Protein AF-A0A7W7W551-F1 (afdb_monomer_lite)

Organism: NCBI:txid1783352

Structure (mmCIF, N/CA/C/O backbone):
data_AF-A0A7W7W551-F1
#
_entry.id   AF-A0A7W7W551-F1
#
loop_
_atom_site.group_PDB
_atom_site.id
_atom_site.type_symbol
_atom_site.label_atom_id
_atom_site.label_alt_id
_atom_site.label_comp_id
_atom_site.label_asym_id
_atom_site.label_entity_id
_atom_site.label_seq_id
_atom_site.pdbx_PDB_ins_code
_atom_site.Cartn_x
_atom_site.Cartn_y
_atom_site.Cartn_z
_atom_site.occupancy
_atom_site.B_iso_or_equiv
_atom_site.auth_seq_id
_atom_site.auth_comp_id
_atom_site.auth_asym_id
_atom_site.auth_atom_id
_atom_site.pdbx_PDB_model_num
ATOM 1 N N . MET A 1 1 ? -2.115 -13.703 19.670 1.00 39.47 1 MET A N 1
ATOM 2 C CA . MET A 1 1 ? -2.138 -14.420 18.382 1.00 39.47 1 MET A CA 1
ATOM 3 C C . MET A 1 1 ? -2.474 -13.369 17.346 1.00 39.47 1 MET A C 1
ATOM 5 O O . MET A 1 1 ? -3.577 -12.850 17.414 1.00 39.47 1 MET A O 1
ATOM 9 N N . SER A 1 2 ? -1.507 -12.934 16.537 1.00 43.53 2 SER A N 1
ATOM 10 C CA . SER A 1 2 ? -1.786 -11.969 15.468 1.00 43.53 2 SER A CA 1
ATOM 11 C C . SER A 1 2 ? -2.653 -12.660 14.426 1.00 43.53 2 SER A C 1
ATOM 13 O O . SER A 1 2 ? -2.328 -13.779 14.025 1.00 43.53 2 SER A O 1
ATOM 15 N N . GLU A 1 3 ? -3.764 -12.039 14.039 1.00 44.69 3 GLU A N 1
ATOM 16 C CA . GLU A 1 3 ? -4.545 -12.516 12.901 1.00 44.69 3 GLU A CA 1
ATOM 17 C C . GLU A 1 3 ? -3.642 -12.583 11.660 1.00 44.69 3 GLU A C 1
ATOM 19 O O . GLU A 1 3 ? -2.773 -11.717 11.489 1.00 44.69 3 GLU A O 1
ATOM 24 N N . PRO A 1 4 ? -3.787 -13.621 10.818 1.00 48.56 4 PRO A N 1
ATOM 25 C CA . PRO A 1 4 ? -3.066 -13.676 9.560 1.00 48.56 4 PRO A CA 1
ATOM 26 C C . PRO A 1 4 ? -3.486 -12.468 8.722 1.00 48.56 4 PRO A C 1
ATOM 28 O O . PRO A 1 4 ? -4.670 -12.267 8.456 1.00 48.56 4 PRO A O 1
ATOM 31 N N . ILE A 1 5 ? -2.507 -11.648 8.339 1.00 54.09 5 ILE A N 1
ATOM 32 C CA . ILE A 1 5 ? -2.721 -10.545 7.403 1.00 54.09 5 ILE A CA 1
ATOM 33 C C . ILE A 1 5 ? -3.335 -11.163 6.139 1.00 54.09 5 ILE A C 1
ATOM 35 O O . ILE A 1 5 ? -2.793 -12.170 5.670 1.00 54.09 5 ILE A O 1
ATOM 39 N N . PRO A 1 6 ? -4.450 -10.627 5.604 1.00 58.41 6 PRO A N 1
ATOM 40 C CA . PRO A 1 6 ? -5.032 -11.141 4.371 1.00 58.41 6 PRO A CA 1
ATOM 41 C C . PRO A 1 6 ? -3.936 -11.247 3.310 1.00 58.41 6 PRO A C 1
ATOM 43 O O . PRO A 1 6 ? -3.117 -10.339 3.158 1.00 58.41 6 PRO A O 1
ATOM 46 N N . GLU A 1 7 ? -3.882 -12.381 2.619 1.00 66.88 7 GLU A N 1
ATOM 47 C CA . GLU A 1 7 ? -2.838 -12.667 1.640 1.00 66.88 7 GLU A CA 1
ATOM 48 C C . GLU A 1 7 ? -3.073 -11.771 0.412 1.00 66.88 7 GLU A C 1
ATOM 50 O O . GLU A 1 7 ? -3.851 -12.077 -0.490 1.00 66.88 7 GLU A O 1
ATOM 55 N N . ILE A 1 8 ? -2.491 -10.569 0.436 1.00 79.94 8 ILE A N 1
ATOM 56 C CA . IL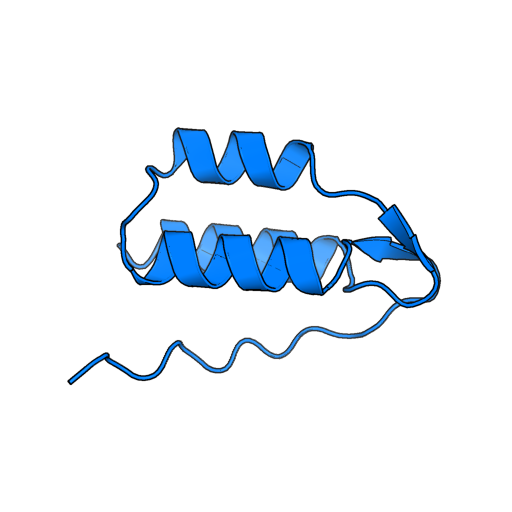E A 1 8 ? -2.597 -9.596 -0.652 1.00 79.94 8 ILE A CA 1
ATOM 57 C C . ILE A 1 8 ? -1.572 -9.983 -1.712 1.00 79.94 8 ILE A C 1
ATOM 59 O O . ILE A 1 8 ? -0.383 -9.676 -1.597 1.00 79.94 8 ILE A O 1
ATOM 63 N N . GLU A 1 9 ? -2.041 -10.631 -2.773 1.00 88.50 9 GLU A N 1
ATOM 64 C CA . GLU A 1 9 ? -1.213 -10.915 -3.939 1.00 88.50 9 GLU A CA 1
ATOM 65 C C . GLU A 1 9 ? -0.989 -9.640 -4.765 1.00 88.50 9 GLU A C 1
ATOM 67 O O . GLU A 1 9 ? -1.924 -9.044 -5.305 1.00 88.50 9 GLU A O 1
ATOM 72 N N . LEU A 1 10 ? 0.272 -9.209 -4.860 1.00 94.44 10 LEU A N 1
ATOM 73 C CA . LEU A 1 10 ? 0.689 -8.040 -5.635 1.00 94.44 10 LEU A CA 1
ATOM 74 C C . LEU A 1 10 ? 1.635 -8.456 -6.760 1.00 94.44 10 LEU A C 1
ATOM 76 O O . LEU A 1 10 ? 2.673 -9.080 -6.530 1.00 94.44 10 LEU A O 1
ATOM 80 N N . THR A 1 11 ? 1.325 -8.038 -7.984 1.00 97.00 11 THR A N 1
ATOM 81 C CA . THR A 1 11 ? 2.149 -8.349 -9.152 1.00 97.00 11 THR A CA 1
ATOM 82 C C . THR A 1 11 ? 3.400 -7.477 -9.186 1.00 97.00 11 THR A C 1
ATOM 84 O O . THR A 1 11 ? 3.351 -6.264 -8.953 1.00 97.00 11 THR A O 1
ATOM 87 N N . VAL A 1 12 ? 4.536 -8.070 -9.560 1.00 96.75 12 VAL A N 1
ATOM 88 C CA . VAL A 1 12 ? 5.773 -7.333 -9.849 1.00 96.75 12 VAL A CA 1
ATOM 89 C C . VAL A 1 12 ? 5.722 -6.741 -11.261 1.00 96.75 12 VAL A C 1
ATOM 91 O O . VAL A 1 12 ? 5.557 -7.458 -12.244 1.00 96.75 12 VAL A O 1
ATOM 94 N N . ALA A 1 13 ? 5.918 -5.429 -11.371 1.00 95.88 13 ALA A N 1
ATOM 95 C CA . ALA A 1 13 ? 5.988 -4.693 -12.631 1.00 95.88 13 ALA A CA 1
ATOM 96 C C . ALA A 1 13 ? 7.413 -4.184 -12.899 1.00 95.88 13 ALA A C 1
ATOM 98 O O . ALA A 1 13 ? 8.208 -4.024 -11.976 1.00 95.88 13 ALA A O 1
ATOM 99 N N . PHE A 1 14 ? 7.746 -3.874 -14.160 1.00 95.06 14 PHE A N 1
ATOM 100 C CA . PHE A 1 14 ? 9.078 -3.354 -14.512 1.00 95.06 14 PHE A CA 1
ATOM 101 C C . PHE A 1 14 ? 9.437 -2.093 -13.719 1.00 95.06 14 PHE A C 1
ATOM 103 O O . PHE A 1 14 ? 10.553 -1.993 -13.220 1.00 95.06 14 PHE A O 1
ATOM 110 N N . ARG A 1 15 ? 8.473 -1.184 -13.543 1.00 95.69 15 ARG A N 1
ATOM 111 C CA . ARG A 1 15 ? 8.554 -0.034 -12.642 1.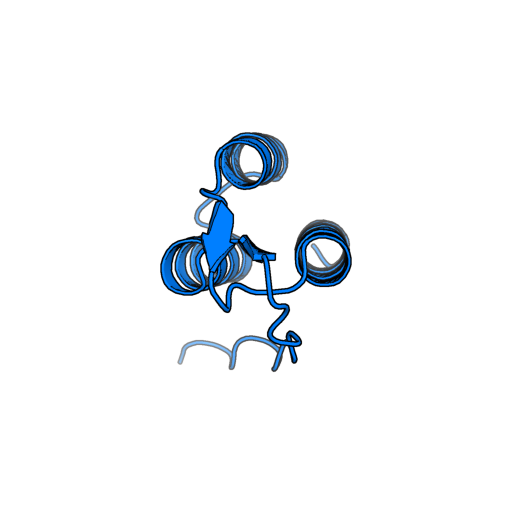00 95.69 15 ARG A CA 1
ATOM 112 C C . ARG A 1 15 ? 7.337 -0.050 -11.730 1.00 95.69 15 ARG A C 1
ATOM 114 O O . ARG A 1 15 ? 6.207 -0.070 -12.216 1.00 95.69 15 ARG A O 1
ATOM 121 N N . GLY A 1 16 ? 7.573 -0.054 -10.428 1.00 97.62 16 GLY A N 1
ATOM 122 C CA . GLY A 1 16 ? 6.522 -0.183 -9.427 1.00 97.62 16 GLY A CA 1
ATOM 123 C C .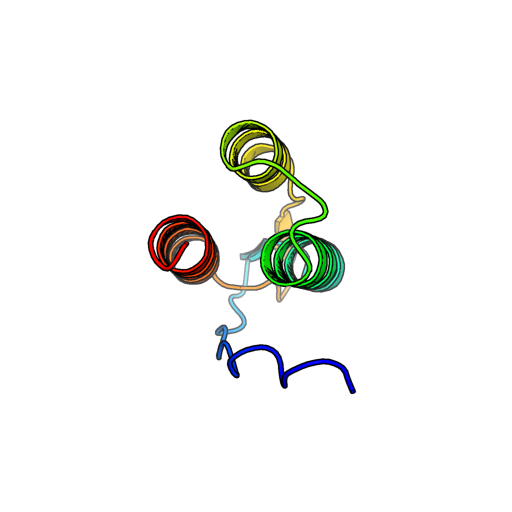 GLY A 1 16 ? 6.970 0.347 -8.076 1.00 97.62 16 GLY A C 1
ATOM 124 O O . GLY A 1 16 ? 8.104 0.795 -7.934 1.00 97.62 16 GLY A O 1
ATOM 125 N N . TYR A 1 17 ? 6.078 0.294 -7.098 1.00 98.50 17 TYR A N 1
ATOM 126 C CA . TYR A 1 17 ? 6.380 0.710 -5.738 1.00 98.50 17 TYR A CA 1
ATOM 127 C C . TYR A 1 17 ? 7.370 -0.230 -5.057 1.00 98.50 17 TYR A C 1
ATOM 129 O O . TYR A 1 17 ? 7.344 -1.444 -5.284 1.00 98.50 17 TYR A O 1
ATOM 137 N N . ASP A 1 18 ? 8.242 0.335 -4.228 1.00 98.25 18 ASP A N 1
ATOM 138 C CA . ASP A 1 18 ? 9.185 -0.437 -3.432 1.00 98.25 18 ASP A CA 1
ATOM 139 C C . ASP A 1 18 ? 8.455 -1.473 -2.567 1.00 98.25 18 ASP A C 1
ATOM 141 O O . ASP A 1 18 ? 7.519 -1.163 -1.828 1.00 98.25 18 ASP A O 1
ATOM 145 N N . ARG A 1 19 ? 8.872 -2.737 -2.687 1.00 96.62 19 ARG A N 1
ATOM 146 C CA . ARG A 1 19 ? 8.153 -3.861 -2.078 1.00 96.62 19 ARG A CA 1
ATOM 147 C C . ARG A 1 19 ? 8.234 -3.842 -0.553 1.00 96.62 19 ARG A C 1
ATOM 149 O O . ARG A 1 19 ? 7.264 -4.233 0.090 1.00 96.62 19 ARG A O 1
ATOM 156 N N . HIS A 1 20 ? 9.350 -3.381 0.012 1.00 96.44 20 HIS A N 1
ATOM 157 C CA . HIS A 1 20 ? 9.532 -3.309 1.460 1.00 96.44 20 HIS A CA 1
ATOM 158 C C . HIS A 1 20 ? 8.701 -2.174 2.059 1.00 96.44 20 HIS A C 1
ATOM 160 O O . HIS A 1 20 ? 8.040 -2.372 3.076 1.00 96.44 20 HIS A O 1
ATOM 166 N N . GLN A 1 21 ? 8.662 -1.016 1.396 1.00 97.88 21 GLN A N 1
ATOM 167 C CA . GLN A 1 21 ? 7.813 0.103 1.815 1.00 97.88 21 GLN A CA 1
ATOM 168 C C . GLN A 1 21 ? 6.324 -0.259 1.746 1.00 97.88 21 GLN A C 1
ATOM 170 O O . GLN A 1 21 ? 5.576 0.037 2.677 1.00 97.88 21 GLN A O 1
ATOM 175 N N . VAL A 1 22 ? 5.896 -0.956 0.686 1.00 96.94 22 VAL A N 1
ATOM 176 C CA . VAL A 1 22 ? 4.512 -1.443 0.560 1.00 96.94 22 VAL A CA 1
ATOM 177 C C . VAL A 1 22 ? 4.162 -2.448 1.657 1.00 96.94 22 VAL A C 1
ATOM 179 O O . VAL A 1 22 ? 3.113 -2.303 2.279 1.00 96.94 22 VAL A O 1
ATOM 182 N N . GLN A 1 23 ? 5.020 -3.439 1.923 1.00 95.38 23 GLN A N 1
ATOM 183 C CA . GLN A 1 23 ? 4.770 -4.417 2.991 1.00 95.38 23 GLN A CA 1
ATOM 184 C C . GLN A 1 23 ? 4.676 -3.744 4.362 1.00 95.38 23 GLN A C 1
ATOM 186 O O . GLN A 1 23 ? 3.713 -3.978 5.086 1.00 95.38 23 GLN A O 1
ATOM 191 N N . SER A 1 24 ? 5.601 -2.833 4.674 1.00 95.88 24 SER A N 1
ATOM 192 C CA . SER A 1 24 ? 5.576 -2.090 5.937 1.00 95.88 24 SER A CA 1
ATOM 193 C C . SER A 1 24 ? 4.300 -1.254 6.099 1.00 95.88 24 SER A C 1
ATOM 195 O O . SER A 1 24 ? 3.709 -1.226 7.180 1.00 95.88 24 SER A O 1
ATOM 197 N N . LEU A 1 25 ? 3.830 -0.608 5.025 1.00 96.19 25 LEU A N 1
ATOM 198 C CA . LEU A 1 25 ? 2.563 0.122 5.043 1.00 96.19 25 LEU A CA 1
ATOM 199 C C . LEU A 1 25 ? 1.374 -0.820 5.295 1.00 96.19 25 LEU A C 1
ATOM 201 O O . LEU A 1 25 ? 0.546 -0.533 6.157 1.00 96.19 25 LEU A O 1
ATOM 205 N N . ILE A 1 26 ? 1.296 -1.948 4.581 1.00 94.62 26 ILE A N 1
ATOM 206 C CA . ILE A 1 26 ? 0.218 -2.940 4.734 1.00 94.62 26 ILE A CA 1
ATOM 207 C C . ILE A 1 26 ? 0.168 -3.488 6.165 1.00 94.62 26 ILE A C 1
ATOM 209 O O . ILE A 1 26 ? -0.911 -3.548 6.756 1.00 94.62 26 ILE A O 1
ATOM 213 N N . GLU A 1 27 ? 1.311 -3.840 6.752 1.00 93.56 27 GLU A N 1
ATOM 214 C CA . GLU A 1 27 ? 1.405 -4.323 8.135 1.00 93.56 27 GLU A CA 1
ATOM 215 C C . GLU A 1 27 ? 0.911 -3.277 9.143 1.00 93.56 27 GLU A C 1
ATOM 217 O O . GLU A 1 27 ? 0.168 -3.589 10.078 1.00 93.56 27 GLU A O 1
ATOM 222 N N . ARG A 1 28 ? 1.278 -2.007 8.943 1.00 94.94 28 ARG A N 1
ATOM 223 C CA . ARG A 1 28 ? 0.849 -0.904 9.814 1.00 94.94 28 ARG A CA 1
ATOM 224 C C . ARG A 1 28 ? -0.638 -0.593 9.680 1.00 94.94 28 ARG A C 1
ATOM 226 O O . ARG A 1 28 ? -1.276 -0.303 10.690 1.00 94.94 28 ARG A O 1
ATOM 233 N N . ILE A 1 29 ? -1.203 -0.681 8.475 1.00 94.69 29 ILE A N 1
ATOM 234 C CA . ILE A 1 29 ? -2.654 -0.558 8.276 1.00 94.69 29 ILE A CA 1
ATOM 235 C C . ILE A 1 29 ? -3.372 -1.720 8.975 1.00 94.69 29 ILE A C 1
ATOM 237 O O . ILE A 1 29 ? -4.287 -1.480 9.760 1.00 94.69 29 ILE A O 1
ATOM 241 N N . SER A 1 30 ? -2.916 -2.956 8.747 1.00 90.44 30 SER A N 1
ATOM 242 C CA . SER A 1 30 ? -3.543 -4.183 9.266 1.00 90.44 30 SER A CA 1
ATOM 243 C C . SER A 1 30 ? -3.494 -4.277 10.795 1.00 90.44 30 SER A C 1
ATOM 245 O O . SER A 1 30 ? -4.447 -4.716 11.423 1.00 90.44 30 SER A O 1
ATOM 247 N N . SER A 1 31 ? -2.408 -3.810 11.418 1.00 91.94 31 SER A N 1
ATOM 248 C CA . SER A 1 31 ? -2.288 -3.712 12.884 1.00 91.94 31 SER A CA 1
ATOM 249 C C . SER A 1 31 ? -3.037 -2.519 13.487 1.00 91.94 31 SER A C 1
ATOM 251 O O . SER A 1 31 ? -3.088 -2.366 14.707 1.00 91.94 31 SER A O 1
ATOM 253 N N . GLY A 1 32 ? -3.593 -1.642 12.649 1.00 92.62 32 GLY A N 1
ATOM 254 C CA . GLY A 1 32 ? -4.268 -0.426 13.074 1.00 92.62 32 GLY A CA 1
ATOM 255 C C . GLY A 1 32 ? -3.345 0.661 13.627 1.00 92.62 32 GLY A C 1
ATOM 256 O O . GLY A 1 32 ? -3.846 1.606 14.234 1.00 92.62 32 GLY A O 1
ATOM 257 N N . ALA A 1 33 ? -2.034 0.550 13.395 1.00 94.50 33 ALA A N 1
ATOM 258 C CA . ALA A 1 33 ? -1.005 1.483 13.855 1.00 94.50 33 ALA A CA 1
ATOM 259 C C . ALA A 1 33 ? -1.005 2.831 13.109 1.00 94.50 33 ALA A C 1
ATOM 261 O O . ALA A 1 33 ? -0.279 3.745 13.497 1.00 94.50 33 ALA A O 1
ATOM 262 N N . VAL A 1 34 ? -1.786 2.950 12.032 1.00 95.81 34 VAL A N 1
ATOM 263 C CA . VAL A 1 34 ? -1.994 4.192 11.275 1.00 95.81 34 VAL A CA 1
ATOM 264 C C . VAL A 1 34 ? -3.472 4.447 11.018 1.00 95.81 34 VAL A C 1
ATOM 266 O O . VAL A 1 34 ? -4.278 3.522 10.874 1.00 95.81 34 VAL A O 1
ATOM 269 N N . THR A 1 35 ? -3.822 5.725 10.924 1.00 95.56 35 THR A N 1
ATOM 270 C CA . THR A 1 35 ? -5.127 6.184 10.446 1.00 95.56 35 THR A CA 1
ATOM 271 C C . THR A 1 35 ? -5.218 6.114 8.920 1.00 95.56 35 THR A C 1
ATOM 273 O O . THR A 1 35 ? -4.215 6.085 8.204 1.00 95.56 35 THR A O 1
ATOM 276 N N . ALA A 1 36 ? -6.441 6.171 8.390 1.00 94.81 36 ALA A N 1
ATOM 277 C CA . ALA A 1 36 ? -6.675 6.189 6.947 1.00 94.81 36 ALA A CA 1
ATOM 278 C C . ALA A 1 36 ? -6.091 7.428 6.239 1.00 94.81 36 ALA A C 1
ATOM 280 O O . ALA A 1 36 ? -5.815 7.385 5.040 1.00 94.81 36 ALA A O 1
ATOM 281 N N . VAL A 1 37 ? -5.918 8.542 6.957 1.00 96.00 37 VAL A N 1
ATOM 282 C CA . VAL A 1 37 ? -5.297 9.765 6.426 1.00 96.00 37 VAL A CA 1
ATOM 283 C C . VAL A 1 37 ? -3.782 9.586 6.325 1.00 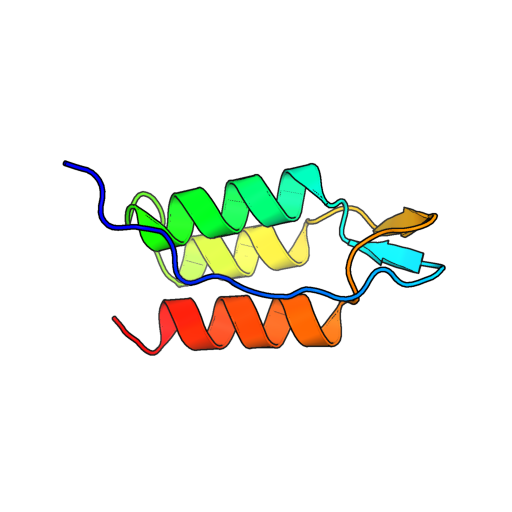96.00 37 VAL A C 1
ATOM 285 O O . VAL A 1 37 ? -3.200 9.859 5.276 1.00 96.00 37 VAL A O 1
ATOM 288 N N . GLU A 1 38 ? -3.151 9.067 7.380 1.00 97.06 38 GLU A N 1
ATOM 289 C CA . GLU A 1 38 ? -1.710 8.793 7.408 1.00 97.06 38 GLU A CA 1
ATOM 290 C C . GLU A 1 38 ? -1.317 7.742 6.369 1.00 97.06 38 GLU A C 1
ATOM 292 O O . GLU A 1 38 ? -0.379 7.964 5.606 1.00 97.06 38 GLU A O 1
ATOM 297 N N . ALA A 1 39 ? -2.085 6.654 6.263 1.00 96.50 39 ALA A N 1
ATOM 298 C CA . ALA A 1 39 ? -1.854 5.602 5.278 1.00 96.50 39 ALA A CA 1
ATOM 299 C C . ALA A 1 39 ? -1.867 6.137 3.835 1.00 96.50 39 ALA A C 1
ATOM 301 O O . ALA A 1 39 ? -0.990 5.807 3.036 1.00 96.50 39 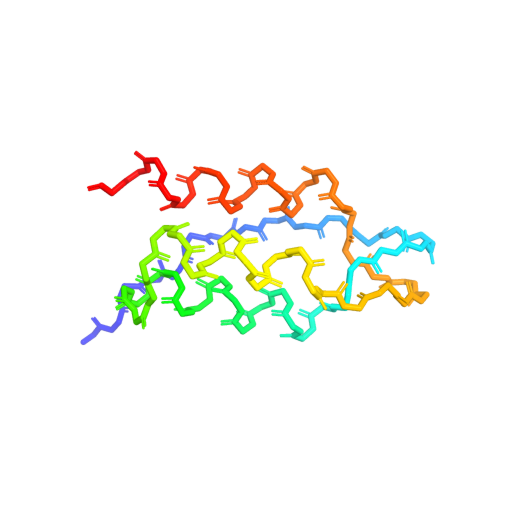ALA A O 1
ATOM 302 N N . ARG A 1 40 ? -2.819 7.021 3.499 1.00 95.75 40 ARG A N 1
ATOM 303 C CA . ARG A 1 40 ? -2.878 7.672 2.177 1.00 95.75 40 ARG A CA 1
ATOM 304 C C . ARG A 1 40 ? -1.697 8.610 1.940 1.00 95.75 40 ARG A C 1
ATOM 306 O O . ARG A 1 40 ? -1.153 8.641 0.836 1.00 95.75 40 ARG A O 1
ATOM 313 N N . ALA A 1 41 ? -1.286 9.357 2.963 1.00 97.25 41 ALA A N 1
ATOM 314 C CA . ALA A 1 41 ? -0.128 10.238 2.873 1.00 97.25 41 ALA A CA 1
ATOM 315 C C . ALA A 1 41 ? 1.178 9.450 2.673 1.00 97.25 41 ALA A C 1
ATOM 317 O O . ALA A 1 41 ? 2.049 9.889 1.924 1.00 97.25 41 ALA A O 1
ATOM 318 N N . GLU A 1 42 ? 1.318 8.292 3.317 1.00 97.12 42 GLU A N 1
ATOM 319 C CA . GLU A 1 42 ? 2.458 7.392 3.136 1.00 97.12 42 GLU A CA 1
ATOM 320 C C . GLU A 1 42 ? 2.458 6.711 1.769 1.00 97.12 42 GLU A C 1
ATOM 322 O O . GLU A 1 42 ? 3.487 6.727 1.100 1.00 97.12 42 GLU A O 1
ATOM 327 N N . LEU A 1 43 ? 1.307 6.211 1.300 1.00 97.19 43 LEU A N 1
ATOM 328 C CA . LEU A 1 43 ? 1.159 5.642 -0.045 1.00 97.19 43 LEU A CA 1
ATOM 329 C C . LEU A 1 43 ? 1.634 6.616 -1.137 1.00 97.19 43 LEU A C 1
ATOM 331 O O . LEU A 1 43 ? 2.283 6.212 -2.102 1.00 97.19 43 LEU A O 1
ATOM 335 N N . ALA A 1 44 ? 1.341 7.910 -0.975 1.00 96.69 44 ALA A N 1
ATOM 336 C CA . ALA A 1 44 ? 1.768 8.954 -1.904 1.00 96.69 44 ALA A CA 1
ATOM 337 C C . ALA A 1 44 ? 3.293 9.181 -1.931 1.00 96.69 44 ALA A C 1
ATOM 339 O O . ALA A 1 44 ? 3.793 9.773 -2.887 1.00 96.69 44 ALA A O 1
ATOM 340 N N . ARG A 1 45 ? 4.023 8.724 -0.905 1.00 97.44 45 ARG A N 1
ATOM 341 C CA . ARG A 1 45 ? 5.478 8.881 -0.758 1.00 97.44 45 ARG A CA 1
ATOM 342 C C . ARG A 1 45 ? 6.270 7.606 -1.034 1.00 97.44 45 ARG A C 1
ATOM 344 O O . ARG A 1 45 ? 7.490 7.659 -0.943 1.00 97.44 45 ARG A O 1
ATOM 351 N N . ILE A 1 46 ? 5.614 6.490 -1.357 1.00 97.94 46 ILE A N 1
ATOM 352 C CA . ILE A 1 46 ? 6.338 5.252 -1.646 1.00 97.94 46 ILE A CA 1
ATOM 353 C C . ILE A 1 46 ? 7.214 5.434 -2.884 1.00 97.94 46 ILE A C 1
ATOM 355 O O . ILE A 1 46 ? 6.746 5.866 -3.946 1.00 97.94 46 ILE A O 1
ATOM 359 N N . ASP A 1 47 ? 8.479 5.050 -2.750 1.00 98.06 47 ASP A N 1
ATOM 360 C CA . ASP A 1 47 ? 9.440 5.145 -3.838 1.00 98.06 47 ASP A CA 1
ATOM 361 C C . ASP A 1 47 ? 9.080 4.219 -5.000 1.00 98.06 47 ASP A C 1
ATOM 363 O O . ASP A 1 47 ? 8.576 3.106 -4.828 1.00 98.06 47 ASP A O 1
ATOM 367 N N . MET A 1 48 ? 9.391 4.666 -6.218 1.00 97.44 48 MET A N 1
ATOM 368 C CA . MET A 1 48 ? 9.307 3.823 -7.405 1.00 97.44 48 MET A CA 1
ATOM 369 C C . MET A 1 48 ? 10.667 3.223 -7.738 1.00 97.44 48 MET A C 1
ATOM 371 O O . MET A 1 48 ? 11.623 3.946 -8.015 1.00 97.44 48 MET A O 1
ATOM 375 N N . VAL A 1 49 ? 10.714 1.901 -7.836 1.00 98.19 49 VAL A N 1
ATOM 376 C CA . VAL A 1 49 ? 11.918 1.127 -8.143 1.00 98.19 49 VAL A CA 1
ATOM 377 C C . VAL A 1 49 ? 11.685 0.201 -9.335 1.00 98.19 49 VAL A C 1
ATOM 379 O O . VAL A 1 49 ? 10.551 -0.024 -9.779 1.00 98.19 49 VAL A O 1
ATOM 382 N N . LEU A 1 50 ? 12.774 -0.347 -9.880 1.00 97.75 50 LEU A N 1
ATOM 383 C CA . LEU A 1 50 ? 12.672 -1.432 -10.850 1.00 97.75 50 LEU A CA 1
ATOM 384 C C . LEU A 1 50 ? 12.201 -2.713 -10.162 1.00 97.75 50 LEU A C 1
ATOM 386 O O . LEU A 1 50 ? 12.623 -3.015 -9.047 1.00 97.75 50 LEU A O 1
ATOM 390 N N . ARG A 1 51 ? 11.355 -3.488 -10.849 1.00 95.62 51 ARG A N 1
ATOM 391 C CA . ARG A 1 51 ? 10.764 -4.725 -10.307 1.00 95.62 51 ARG A CA 1
ATOM 392 C C . ARG A 1 51 ? 9.974 -4.485 -9.007 1.00 95.62 51 ARG A C 1
ATOM 394 O O . ARG A 1 51 ? 9.943 -5.350 -8.137 1.00 95.62 51 ARG A O 1
ATOM 401 N N . GLY A 1 52 ? 9.351 -3.318 -8.853 1.00 97.69 52 GLY A N 1
ATOM 402 C CA . GLY A 1 52 ? 8.458 -3.015 -7.729 1.00 97.69 52 GLY A CA 1
ATOM 403 C C . GLY A 1 52 ? 7.047 -3.590 -7.907 1.00 97.69 52 GLY A C 1
ATOM 404 O O . GLY A 1 52 ? 6.716 -4.125 -8.966 1.00 97.69 52 GLY A O 1
ATOM 405 N N . TYR A 1 53 ? 6.193 -3.446 -6.892 1.00 98.38 53 TYR A N 1
ATOM 406 C CA . TYR A 1 53 ? 4.782 -3.827 -6.992 1.00 98.38 53 TYR A CA 1
ATOM 407 C C . TYR A 1 53 ? 3.994 -2.871 -7.886 1.00 98.38 53 TYR A C 1
ATOM 409 O O . TYR A 1 53 ? 4.217 -1.657 -7.905 1.00 98.38 53 TYR A O 1
ATOM 417 N N . LYS A 1 54 ? 3.042 -3.418 -8.639 1.00 97.50 54 LYS A N 1
ATOM 418 C CA . LYS A 1 54 ? 2.204 -2.649 -9.555 1.00 97.50 54 LYS A CA 1
ATOM 419 C C . LYS A 1 54 ? 1.369 -1.615 -8.797 1.00 97.50 54 LYS A C 1
ATOM 421 O O . LYS A 1 54 ? 0.508 -1.955 -7.990 1.00 97.50 54 LYS A O 1
ATOM 426 N N . LYS A 1 55 ? 1.586 -0.336 -9.121 1.00 96.38 55 LYS A N 1
ATOM 427 C CA . LYS A 1 55 ? 0.973 0.822 -8.446 1.00 96.38 55 LYS A CA 1
ATOM 428 C C . LYS A 1 55 ? -0.539 0.689 -8.251 1.00 96.38 55 LYS A C 1
ATOM 430 O O . LYS A 1 55 ? -1.027 0.906 -7.152 1.00 96.38 55 LYS A O 1
ATOM 435 N N . SER A 1 56 ? -1.271 0.319 -9.302 1.00 95.81 56 SER A N 1
ATOM 436 C CA . SER A 1 56 ? -2.733 0.217 -9.242 1.00 95.81 56 SER A CA 1
ATOM 437 C C . SER A 1 56 ? -3.219 -0.872 -8.284 1.00 95.81 56 SER A C 1
ATOM 439 O O . SER A 1 56 ? -4.258 -0.697 -7.663 1.00 95.81 56 SER A O 1
ATOM 441 N N . GLU A 1 57 ? -2.486 -1.984 -8.174 1.00 96.38 57 GLU A N 1
ATOM 442 C CA . GLU A 1 57 ? -2.824 -3.094 -7.272 1.00 96.38 57 GLU A CA 1
ATOM 443 C C . GLU A 1 57 ? -2.525 -2.715 -5.822 1.00 96.38 57 GLU A C 1
ATOM 445 O O . GLU A 1 57 ? -3.353 -2.955 -4.952 1.00 96.38 57 GLU A O 1
ATOM 450 N N . VAL A 1 58 ? -1.410 -2.016 -5.575 1.00 96.50 58 VAL A N 1
ATOM 451 C CA . VAL A 1 58 ? -1.097 -1.461 -4.248 1.00 96.50 58 VAL A CA 1
ATOM 452 C C . VAL A 1 58 ? -2.164 -0.463 -3.802 1.00 96.50 58 VAL A C 1
ATOM 454 O O . VAL A 1 58 ? -2.647 -0.556 -2.679 1.00 96.50 58 VAL A O 1
ATOM 457 N N . THR A 1 59 ? -2.563 0.476 -4.666 1.00 95.62 59 THR A N 1
ATOM 458 C CA . THR A 1 59 ? -3.612 1.450 -4.328 1.00 95.62 59 THR A CA 1
ATOM 459 C C . THR A 1 59 ? -4.932 0.755 -3.995 1.00 95.62 59 THR A C 1
ATOM 461 O O . THR A 1 59 ? -5.512 1.044 -2.957 1.00 95.62 59 THR A O 1
ATOM 464 N N . GLN A 1 60 ? -5.359 -0.217 -4.808 1.00 94.75 60 GLN A N 1
ATOM 465 C CA . GLN A 1 60 ? -6.576 -0.993 -4.538 1.00 94.75 60 GLN A CA 1
ATOM 466 C C . GLN A 1 60 ? -6.490 -1.791 -3.234 1.00 94.75 60 GLN A C 1
ATOM 468 O O . GLN A 1 60 ? -7.472 -1.867 -2.500 1.00 94.75 60 GLN A O 1
ATOM 473 N N . ALA A 1 61 ? -5.331 -2.381 -2.935 1.00 94.19 61 ALA A N 1
ATOM 474 C CA . ALA A 1 61 ? -5.116 -3.113 -1.695 1.00 94.19 61 ALA A CA 1
ATOM 475 C C . ALA A 1 61 ? -5.209 -2.193 -0.470 1.00 94.19 61 ALA A C 1
ATOM 477 O O . ALA A 1 61 ? -5.893 -2.529 0.492 1.00 94.19 61 ALA A O 1
ATOM 478 N N . VAL A 1 62 ? -4.577 -1.015 -0.523 1.00 94.94 62 VAL A N 1
ATOM 479 C CA . VAL A 1 62 ? -4.670 -0.011 0.546 1.00 94.94 62 VAL A CA 1
ATOM 480 C C . VAL A 1 62 ? -6.108 0.478 0.711 1.00 94.94 62 VAL A C 1
ATOM 482 O O . VAL A 1 62 ? -6.601 0.515 1.833 1.00 94.94 62 VAL A O 1
ATOM 485 N N . ASP A 1 63 ? -6.806 0.803 -0.378 1.00 93.88 63 ASP A N 1
ATOM 486 C CA . ASP A 1 63 ? -8.198 1.257 -0.306 1.00 93.88 63 ASP A CA 1
ATOM 487 C C . ASP A 1 63 ? -9.127 0.182 0.279 1.00 93.88 63 ASP A C 1
ATOM 489 O O . ASP A 1 63 ? -9.985 0.512 1.095 1.00 93.88 63 ASP A O 1
ATOM 493 N N . ARG A 1 64 ? -8.921 -1.099 -0.067 1.00 92.50 64 ARG A N 1
ATOM 494 C CA . ARG A 1 64 ? -9.654 -2.228 0.530 1.00 92.50 64 ARG A CA 1
ATOM 495 C C . ARG A 1 64 ? -9.393 -2.333 2.032 1.00 92.50 64 ARG A C 1
ATOM 497 O O . ARG A 1 64 ? -10.337 -2.314 2.807 1.00 92.50 64 ARG A O 1
ATOM 504 N N . LEU A 1 65 ? -8.126 -2.355 2.450 1.00 92.00 65 LEU A N 1
ATOM 505 C CA . LEU A 1 65 ? -7.759 -2.447 3.869 1.00 92.00 65 LEU A CA 1
ATOM 506 C C . LEU A 1 65 ? -8.291 -1.276 4.709 1.00 92.00 65 LEU A C 1
ATOM 508 O O . LEU A 1 65 ? -8.565 -1.437 5.894 1.00 92.00 65 LEU A O 1
ATOM 512 N N . LEU A 1 66 ? -8.407 -0.087 4.113 1.00 91.75 66 LEU A N 1
ATOM 513 C CA . LEU A 1 66 ? -8.971 1.089 4.777 1.00 91.75 66 LEU A CA 1
ATOM 514 C C . LEU A 1 66 ? -10.506 1.117 4.772 1.00 91.75 66 LEU A C 1
ATOM 516 O O . LEU A 1 66 ? -11.074 1.852 5.574 1.00 91.75 66 LEU A O 1
ATOM 520 N N . GLY A 1 67 ? -11.153 0.397 3.851 1.00 85.75 67 GLY A N 1
ATOM 521 C CA . GLY A 1 67 ? -12.611 0.293 3.736 1.00 85.75 67 GLY A CA 1
ATOM 522 C C . GLY A 1 67 ? -13.218 -0.883 4.506 1.00 85.75 67 GLY A C 1
ATOM 523 O O . GLY A 1 67 ? -14.379 -0.804 4.894 1.00 85.75 67 GLY A O 1
ATOM 524 N N . ASP A 1 68 ? -12.437 -1.933 4.770 1.00 64.31 68 ASP A N 1
ATOM 525 C CA . ASP A 1 68 ? -12.837 -3.112 5.556 1.00 64.31 68 ASP A CA 1
ATOM 526 C C . ASP A 1 68 ?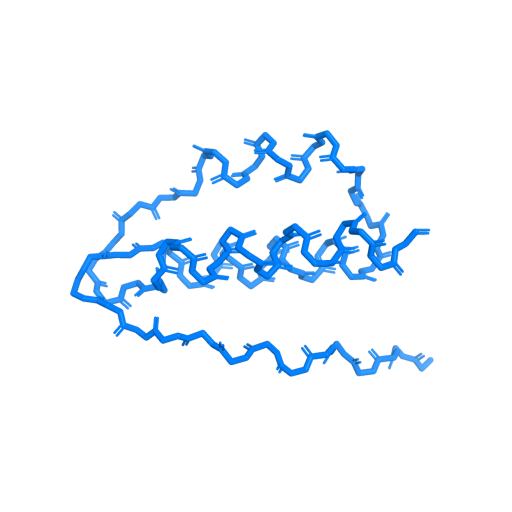 -12.791 -2.865 7.087 1.00 64.31 68 ASP A C 1
ATOM 528 O O . ASP A 1 68 ? -12.855 -3.811 7.874 1.00 64.31 68 ASP A O 1
ATOM 532 N N . ARG A 1 69 ? -12.670 -1.604 7.528 1.00 56.66 69 ARG A N 1
ATOM 533 C CA . ARG A 1 69 ? -12.488 -1.193 8.929 1.00 56.66 69 ARG A CA 1
ATOM 534 C C . ARG A 1 69 ? -13.534 -0.168 9.359 1.00 56.66 69 ARG A C 1
ATOM 536 O O . ARG A 1 69 ? -13.975 -0.261 10.526 1.00 56.66 69 ARG A O 1
#

pLDDT: mean 89.75, std 14.9, range [39.47, 98.5]

Sequence (69 aa):
MSEPIPEIELTVAFRGYDRHQVQSLIERISSGAVTAVEARAELARIDMVLRGYKKSEVTQAVDRLLGDR

Foldseek 3Di:
DQDPQPPQDFAFDQKAFAAVLLVVLSVCLSVVVDALVVSVVSLVVTDIDGRYTHNVSSVVSSVVSNVVD

Radius of gyration: 11.52 Å; chains: 1; bounding box: 26×25×33 Å

Secondary structure (DSSP, 8-state):
-PPPPP-----EEEEEE-HHHHHHHHHHHHTT-S-HHHHHHHHTTPPEEET-E-HHHHHHHHHHHHH--